Protein AF-A0A941LPU5-F1 (afdb_monomer)

Secondary structure (DSSP, 8-state):
--HHHHHHHHHHHHHTT--HHHHHHHHHHHHTS--HHHHHHHHHHHHHHS--SPPP-HHHHHHHHHT-

pLDDT: mean 91.1, std 9.19, range [52.0, 97.44]

Solvent-accessible surface area (backbone atoms only — not comparable to full-atom values): 4166 Å² total; per-residue (Å²): 142,64,76,62,61,61,50,53,50,42,54,51,11,56,76,70,76,43,52,56,66,54,43,48,49,54,52,48,56,60,71,67,50,74,51,73,67,57,48,49,54,50,50,51,52,51,56,72,72,49,76,97,60,93,75,79,65,64,69,58,55,55,48,56,63,70,78,105

Structure (mmCIF, N/CA/C/O backbone):
data_AF-A0A941LPU5-F1
#
_entry.id   AF-A0A941LPU5-F1
#
loop_
_atom_site.group_PDB
_atom_site.id
_atom_site.type_symbol
_atom_site.label_atom_id
_atom_site.label_alt_id
_atom_site.label_comp_id
_atom_site.label_asym_id
_atom_site.label_entity_id
_atom_site.label_seq_id
_atom_site.pdbx_PDB_ins_code
_atom_site.Cartn_x
_atom_site.Cartn_y
_atom_site.Cartn_z
_atom_site.occupancy
_atom_site.B_iso_or_equiv
_atom_site.auth_seq_id
_atom_site.auth_comp_id
_atom_site.auth_asym_id
_atom_site.auth_atom_id
_atom_site.pdbx_PDB_model_num
ATOM 1 N N . MET A 1 1 ? -22.224 18.363 16.106 1.00 52.00 1 MET A N 1
ATOM 2 C CA . MET A 1 1 ? -22.275 17.205 15.183 1.00 52.00 1 MET A CA 1
ATOM 3 C C . MET A 1 1 ? -20.867 16.698 14.806 1.00 52.00 1 MET A C 1
ATOM 5 O O . MET A 1 1 ? -20.651 16.323 13.669 1.00 52.00 1 MET A O 1
ATOM 9 N N . ILE A 1 2 ? -19.896 16.686 15.737 1.00 53.66 2 ILE A N 1
ATOM 10 C CA . ILE A 1 2 ? -18.507 16.211 15.487 1.00 53.66 2 ILE A CA 1
ATOM 11 C C . ILE A 1 2 ? -18.147 15.016 16.399 1.00 53.66 2 ILE A C 1
ATOM 13 O O . ILE A 1 2 ? -17.257 14.229 16.097 1.00 53.66 2 ILE A O 1
ATOM 17 N N . VAL A 1 3 ? -18.908 14.812 17.481 1.00 55.66 3 VAL A N 1
ATOM 18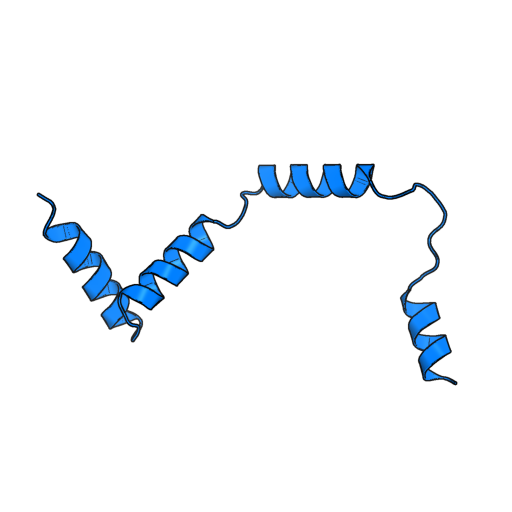 C CA . VAL A 1 3 ? -18.674 13.760 18.488 1.00 55.66 3 VAL A CA 1
ATOM 19 C C . VAL A 1 3 ? -18.846 12.335 17.917 1.00 55.66 3 VAL A C 1
ATOM 21 O O . VAL A 1 3 ? -18.279 11.393 18.457 1.00 55.66 3 VAL A O 1
ATOM 24 N N . SER A 1 4 ? -19.554 12.160 16.792 1.00 80.00 4 SER A N 1
ATOM 25 C CA . SER A 1 4 ? -19.821 10.840 16.192 1.00 80.00 4 SER A CA 1
ATOM 26 C C . SER A 1 4 ? -18.675 10.275 15.345 1.00 80.00 4 SER A C 1
ATOM 28 O O . SER A 1 4 ? -18.476 9.064 15.338 1.00 80.00 4 SER A O 1
ATOM 30 N N . PHE A 1 5 ? -17.898 11.116 14.652 1.00 87.94 5 PHE A N 1
ATOM 31 C CA . PHE A 1 5 ? -16.845 10.635 13.746 1.00 87.94 5 PHE A CA 1
ATOM 32 C C . PHE A 1 5 ? -15.654 10.048 14.513 1.00 87.94 5 PHE A C 1
ATOM 34 O O . PHE A 1 5 ? -15.181 8.958 14.203 1.00 87.94 5 PHE A O 1
ATOM 41 N N . ILE A 1 6 ? -15.224 10.730 15.579 1.00 89.38 6 ILE A N 1
ATOM 42 C CA . ILE A 1 6 ? -14.136 10.250 16.443 1.00 89.38 6 ILE A CA 1
ATOM 43 C C . ILE A 1 6 ? -14.541 8.944 17.139 1.00 89.38 6 ILE A C 1
ATOM 45 O O . ILE A 1 6 ? -13.724 8.033 17.246 1.00 89.38 6 ILE A O 1
ATOM 49 N N . ALA A 1 7 ? -15.797 8.826 17.581 1.00 92.62 7 ALA A N 1
ATOM 50 C CA . ALA A 1 7 ? -16.306 7.600 18.193 1.00 92.62 7 ALA A CA 1
ATOM 51 C C . ALA A 1 7 ? -16.290 6.416 17.211 1.00 92.62 7 ALA A C 1
ATOM 53 O O . ALA A 1 7 ? -15.861 5.327 17.582 1.00 92.62 7 ALA A O 1
ATOM 54 N N . ALA A 1 8 ? -16.674 6.638 15.950 1.00 92.88 8 ALA A N 1
ATOM 55 C CA . ALA A 1 8 ? -16.622 5.607 14.915 1.00 92.88 8 ALA A CA 1
ATOM 56 C C . ALA A 1 8 ? -15.187 5.135 14.625 1.00 92.88 8 ALA A C 1
ATOM 58 O O . ALA A 1 8 ? -14.952 3.935 14.493 1.00 92.88 8 ALA A O 1
ATOM 59 N N . LEU A 1 9 ? -14.216 6.055 14.573 1.00 93.31 9 LEU A N 1
ATOM 60 C CA . LEU A 1 9 ? -12.808 5.691 14.376 1.00 93.31 9 LEU A CA 1
ATOM 61 C C . LEU A 1 9 ? -12.232 4.929 15.572 1.00 93.31 9 LEU A C 1
ATOM 63 O O . LEU A 1 9 ? -11.492 3.971 15.376 1.00 93.31 9 LEU A O 1
ATOM 67 N N . LYS A 1 10 ? -12.599 5.310 16.801 1.00 94.31 10 LYS A N 1
ATOM 68 C CA . LYS A 1 10 ? -12.199 4.568 18.005 1.00 94.31 10 LYS A CA 1
ATOM 69 C C . LYS A 1 10 ? -12.770 3.153 18.012 1.00 94.31 10 LYS A C 1
ATOM 71 O O . LYS A 1 10 ? -12.009 2.215 18.200 1.00 94.31 10 LYS A O 1
ATOM 76 N N . ALA A 1 11 ? -14.062 2.996 17.724 1.00 95.25 11 ALA A N 1
ATOM 77 C CA . ALA A 1 11 ? -14.694 1.679 17.640 1.00 95.25 11 ALA A CA 1
ATOM 78 C C . ALA A 1 11 ? -14.034 0.797 16.567 1.00 95.25 11 ALA A C 1
ATOM 80 O O . ALA A 1 11 ? -13.805 -0.389 16.779 1.00 95.25 11 ALA A O 1
ATOM 81 N N . ARG A 1 12 ? -13.677 1.379 15.418 1.00 94.75 12 ARG A N 1
ATOM 82 C CA . ARG A 1 12 ? -12.955 0.671 14.357 1.00 94.75 12 ARG A CA 1
ATOM 83 C C . ARG A 1 12 ? -11.548 0.245 14.794 1.00 94.75 12 ARG A C 1
ATOM 85 O O . ARG A 1 12 ? -11.173 -0.900 14.560 1.00 94.75 12 ARG A O 1
ATOM 92 N N . ALA A 1 13 ? -10.808 1.129 15.463 1.00 96.31 13 ALA A N 1
ATOM 93 C CA . ALA A 1 13 ? -9.489 0.813 16.011 1.00 96.31 13 ALA A CA 1
ATOM 94 C C . ALA A 1 13 ? -9.563 -0.317 17.056 1.00 96.31 13 ALA A C 1
ATOM 96 O O . ALA A 1 13 ? -8.760 -1.247 17.015 1.00 96.31 13 ALA A O 1
ATOM 97 N N . GLU A 1 14 ? -10.578 -0.293 17.929 1.00 96.38 14 GLU A N 1
ATOM 98 C CA . GLU A 1 14 ? -10.844 -1.358 18.905 1.00 96.38 14 GLU A CA 1
ATOM 99 C C . GLU A 1 14 ? -11.109 -2.710 18.228 1.00 96.38 14 GLU A C 1
ATOM 101 O O . GLU A 1 14 ? -10.519 -3.713 18.625 1.00 96.38 14 GLU A O 1
ATOM 106 N N . VAL A 1 15 ? -11.928 -2.744 17.168 1.00 96.94 15 VAL A N 1
ATOM 107 C CA . VAL A 1 15 ? -12.196 -3.970 16.388 1.00 96.94 15 VAL A CA 1
ATOM 108 C C . VAL A 1 15 ? -10.920 -4.540 15.765 1.00 96.94 15 VAL A C 1
ATOM 110 O O . VAL A 1 15 ? -10.750 -5.756 15.715 1.00 96.94 15 VAL A O 1
ATOM 113 N N . HIS A 1 16 ? -10.011 -3.681 15.306 1.00 95.25 16 HIS A N 1
ATOM 114 C CA . HIS A 1 16 ? -8.727 -4.099 14.741 1.00 95.25 16 HIS A CA 1
ATOM 115 C C . HIS A 1 16 ? -7.654 -4.400 15.800 1.00 95.25 16 HIS A C 1
ATOM 117 O O . HIS A 1 16 ? -6.562 -4.843 15.442 1.00 95.25 16 HIS A O 1
ATOM 123 N N . GLY A 1 17 ? -7.933 -4.175 17.090 1.00 96.75 17 GLY A N 1
ATOM 124 C CA . GLY A 1 17 ? -6.957 -4.339 18.170 1.00 96.75 17 GLY A CA 1
ATOM 125 C C . GLY A 1 17 ? -5.792 -3.347 18.089 1.00 96.75 17 GLY A C 1
ATOM 126 O O . GLY A 1 17 ? -4.682 -3.663 18.514 1.00 96.75 17 GLY A O 1
ATOM 127 N N . GLN A 1 18 ? -6.026 -2.169 17.509 1.00 94.94 18 GLN A N 1
ATOM 128 C CA . GLN A 1 18 ? -5.021 -1.138 17.260 1.00 94.94 18 GLN A CA 1
ATOM 129 C C . GLN A 1 18 ? -5.314 0.130 18.061 1.00 94.94 18 GLN A C 1
ATOM 131 O O . GLN A 1 18 ? -6.441 0.387 18.488 1.00 94.94 18 GLN A O 1
ATOM 136 N N . SER A 1 19 ? -4.293 0.968 18.248 1.00 96.81 19 SER A N 1
ATOM 137 C CA . SER A 1 19 ? -4.520 2.328 18.728 1.00 96.81 19 SER A CA 1
ATOM 138 C C . SER A 1 19 ? -5.227 3.166 17.655 1.00 96.81 19 SER A C 1
ATOM 140 O O . SER A 1 19 ? -5.107 2.909 16.456 1.00 96.81 19 SER A O 1
ATOM 142 N N . LEU A 1 20 ? -5.934 4.222 18.073 1.00 95.56 20 LEU A N 1
ATOM 143 C CA . LEU A 1 20 ? -6.552 5.168 17.134 1.00 95.56 20 LEU A CA 1
ATOM 144 C C . LEU A 1 20 ? -5.520 5.779 16.171 1.00 95.56 20 LEU A C 1
ATOM 146 O O . LEU A 1 20 ? -5.829 6.026 15.010 1.00 95.56 20 LEU A O 1
ATOM 150 N N . GLU A 1 21 ? -4.302 6.025 16.655 1.00 96.31 21 GLU A N 1
ATOM 151 C CA . GLU A 1 21 ? -3.211 6.550 15.837 1.00 96.31 21 GLU A CA 1
ATOM 152 C C . GLU A 1 21 ? -2.786 5.547 14.760 1.00 96.31 21 GLU A C 1
ATOM 154 O O . GLU A 1 21 ? -2.638 5.924 13.603 1.00 96.31 21 GLU A O 1
ATOM 159 N N . GLN A 1 22 ? -2.641 4.267 15.113 1.00 96.88 22 GLN A N 1
ATOM 160 C CA . GLN A 1 22 ? -2.305 3.207 14.158 1.00 96.88 22 GLN A CA 1
ATOM 161 C C . GLN A 1 22 ? -3.392 3.036 13.093 1.00 96.88 22 GLN A C 1
ATOM 163 O O . GLN A 1 22 ? -3.075 2.964 11.906 1.00 96.88 22 GLN A O 1
ATOM 168 N N . GLU A 1 23 ? -4.663 3.056 13.498 1.00 95.81 23 GLU A N 1
ATOM 169 C CA . GLU A 1 23 ? -5.787 2.985 12.562 1.00 95.81 23 GLU A CA 1
ATOM 170 C C . GLU A 1 23 ? -5.790 4.191 11.613 1.00 95.81 23 GLU A C 1
ATOM 172 O O . GLU A 1 23 ? -5.997 4.050 10.406 1.00 95.81 23 GLU A O 1
ATOM 177 N N . LEU A 1 24 ? -5.510 5.388 12.137 1.00 96.00 24 LEU A N 1
ATOM 178 C CA . LEU A 1 24 ? -5.405 6.590 11.320 1.00 96.00 24 LEU A CA 1
ATOM 179 C C . LEU A 1 24 ? -4.235 6.496 10.336 1.00 96.00 24 LEU A C 1
ATOM 181 O O . LEU A 1 24 ? -4.415 6.815 9.162 1.00 96.00 24 LEU A O 1
ATOM 185 N N . TRP A 1 25 ? -3.069 6.024 10.783 1.00 97.38 25 TRP A N 1
ATOM 186 C CA . TRP A 1 25 ? -1.930 5.767 9.904 1.00 97.38 25 TRP A CA 1
ATOM 187 C C . TRP A 1 25 ? -2.299 4.799 8.787 1.00 97.38 25 TRP A C 1
ATOM 189 O O . TRP A 1 25 ? -2.051 5.109 7.630 1.00 97.38 25 TRP A O 1
ATOM 199 N N . ALA A 1 26 ? -2.959 3.682 9.090 1.00 96.12 26 ALA A N 1
ATOM 200 C CA . ALA A 1 26 ? -3.375 2.715 8.078 1.00 96.12 26 ALA A CA 1
ATOM 201 C C . ALA A 1 26 ? -4.332 3.329 7.040 1.00 96.12 26 ALA A C 1
ATOM 203 O O . ALA A 1 26 ? -4.154 3.139 5.830 1.00 96.12 26 ALA A O 1
ATOM 204 N N . ILE A 1 27 ? -5.323 4.102 7.496 1.00 95.31 27 ILE A N 1
ATOM 205 C CA . ILE A 1 27 ? -6.273 4.797 6.618 1.00 95.31 27 ILE A CA 1
ATOM 206 C C . ILE A 1 27 ? -5.541 5.803 5.727 1.00 95.31 27 ILE A C 1
ATOM 208 O O . ILE A 1 27 ? -5.731 5.792 4.511 1.00 95.31 27 ILE A O 1
ATOM 212 N N . LEU A 1 28 ? -4.696 6.653 6.314 1.00 96.69 28 LEU A N 1
ATOM 213 C CA . LEU A 1 28 ? -3.967 7.686 5.581 1.00 96.69 28 LEU A CA 1
ATOM 214 C C . LEU A 1 28 ? -2.953 7.081 4.612 1.00 96.69 28 LEU A C 1
ATOM 216 O O . LEU A 1 28 ? -2.882 7.523 3.472 1.00 96.69 28 LEU A O 1
ATOM 220 N N . SER A 1 29 ? -2.218 6.046 5.016 1.00 96.56 29 SER A N 1
ATOM 221 C CA . SER A 1 29 ? -1.285 5.333 4.143 1.00 96.56 29 SER A CA 1
ATOM 222 C C . SER A 1 29 ? -1.997 4.711 2.948 1.00 96.56 29 SER A C 1
ATOM 224 O O . SER A 1 29 ? -1.494 4.804 1.835 1.00 96.56 29 SER A O 1
ATOM 226 N N . THR A 1 30 ? -3.181 4.132 3.156 1.00 95.56 30 THR A N 1
ATOM 227 C CA . THR A 1 30 ? -3.982 3.559 2.064 1.00 95.56 30 THR A CA 1
ATOM 228 C C . THR A 1 30 ? -4.514 4.647 1.135 1.00 95.56 30 THR A C 1
ATOM 230 O O . THR A 1 30 ? -4.440 4.509 -0.081 1.00 95.56 30 THR A O 1
ATOM 233 N N . ALA A 1 31 ? -5.027 5.746 1.694 1.00 95.50 31 ALA A N 1
ATOM 234 C CA . ALA A 1 31 ? -5.550 6.869 0.919 1.00 95.50 31 ALA A CA 1
ATOM 235 C C . ALA A 1 31 ? -4.455 7.638 0.160 1.00 95.50 31 ALA A C 1
ATOM 237 O O . ALA A 1 31 ? -4.741 8.253 -0.862 1.00 95.50 31 ALA A O 1
ATOM 238 N N . ALA A 1 32 ? -3.216 7.605 0.655 1.00 95.62 32 ALA A N 1
ATOM 239 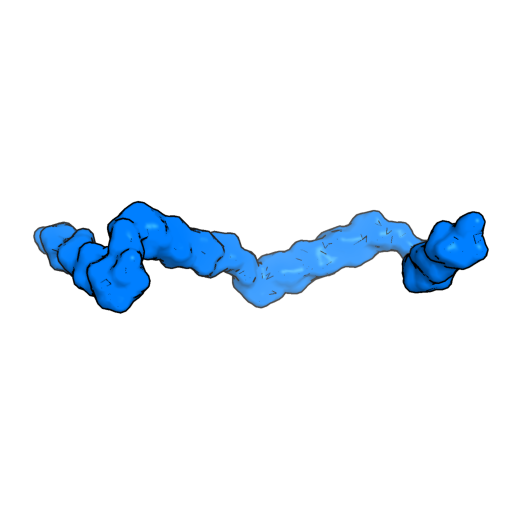C CA . ALA A 1 32 ? -2.057 8.218 0.016 1.00 95.62 32 ALA A CA 1
ATOM 240 C C . ALA A 1 32 ? -1.465 7.369 -1.120 1.00 95.62 32 ALA A C 1
ATOM 242 O O . ALA A 1 32 ? -0.554 7.837 -1.806 1.00 95.62 32 ALA A O 1
ATOM 243 N N . LEU A 1 33 ? -1.937 6.132 -1.325 1.00 95.44 33 LEU A N 1
ATOM 244 C CA . LEU A 1 33 ? -1.510 5.337 -2.471 1.00 95.44 33 LEU A CA 1
ATOM 245 C C . LEU A 1 33 ? -1.960 6.021 -3.770 1.00 95.44 33 LEU A C 1
ATOM 247 O O . LEU A 1 33 ? -3.115 6.445 -3.865 1.00 95.44 33 LEU A O 1
ATOM 251 N N . PRO A 1 34 ? -1.079 6.109 -4.782 1.00 94.81 34 PRO A N 1
ATOM 252 C CA . PRO A 1 34 ? -1.446 6.692 -6.059 1.00 94.81 34 PRO A CA 1
ATOM 253 C C . PRO A 1 34 ? -2.564 5.880 -6.705 1.00 94.81 34 PRO A C 1
ATOM 255 O O . PRO A 1 34 ? -2.577 4.645 -6.671 1.00 94.81 34 PRO A O 1
ATOM 258 N N . ASN A 1 35 ? -3.496 6.575 -7.345 1.00 95.38 35 ASN A N 1
ATOM 259 C CA . ASN A 1 35 ? -4.520 5.918 -8.140 1.00 95.38 35 ASN A CA 1
ATOM 260 C C . ASN A 1 35 ? -3.919 5.327 -9.432 1.00 95.38 35 ASN A C 1
ATOM 262 O O . ASN A 1 35 ? -2.742 5.511 -9.761 1.00 95.38 35 ASN A O 1
ATOM 266 N N . VAL A 1 36 ? -4.737 4.597 -10.195 1.00 96.62 36 VAL A N 1
ATOM 267 C CA . VAL A 1 36 ? -4.280 3.916 -11.420 1.00 96.62 36 VAL A CA 1
ATOM 268 C C . VAL A 1 36 ? -3.703 4.904 -12.437 1.00 96.62 36 VAL A C 1
ATOM 270 O O . VAL A 1 36 ? -2.679 4.617 -13.050 1.00 96.62 36 VAL A O 1
ATOM 273 N N . GLN A 1 37 ? -4.317 6.077 -12.598 1.00 97.00 37 GLN A N 1
ATOM 274 C CA . GLN A 1 37 ? -3.861 7.078 -13.565 1.00 97.00 37 GLN A CA 1
ATOM 275 C C . GLN A 1 37 ? -2.525 7.696 -13.147 1.00 97.00 37 GLN A C 1
ATOM 277 O O . GLN A 1 37 ? -1.620 7.821 -13.967 1.00 97.00 37 GLN A O 1
ATOM 282 N N . GLU A 1 38 ? -2.362 8.014 -11.864 1.00 96.75 38 GLU A N 1
ATOM 283 C CA . GLU A 1 38 ? -1.097 8.511 -11.308 1.00 96.75 38 GLU A CA 1
ATOM 284 C C . GLU A 1 38 ? 0.019 7.467 -11.429 1.00 96.75 38 GLU A C 1
ATOM 286 O O . GLU A 1 38 ? 1.148 7.795 -11.793 1.00 96.75 38 GLU A O 1
ATOM 291 N N . THR A 1 39 ? -0.314 6.196 -11.197 1.00 97.19 39 THR A N 1
ATOM 292 C CA . THR A 1 39 ? 0.615 5.072 -11.363 1.00 97.19 39 THR A CA 1
ATOM 293 C C . THR A 1 39 ? 1.081 4.941 -12.814 1.00 97.19 39 THR A C 1
ATOM 295 O O . THR A 1 39 ? 2.279 4.803 -13.068 1.00 97.19 39 THR A O 1
ATOM 298 N N . LEU A 1 40 ? 0.160 5.026 -13.779 1.00 97.44 40 LEU A N 1
ATOM 299 C CA . LEU A 1 40 ? 0.490 4.987 -15.207 1.00 97.44 40 LEU A CA 1
ATOM 300 C C . LEU A 1 40 ? 1.346 6.190 -15.620 1.00 97.44 40 LEU A C 1
ATOM 302 O O . LEU A 1 40 ? 2.371 6.012 -16.276 1.00 97.44 40 LEU A O 1
ATOM 306 N N . ALA A 1 41 ? 0.994 7.394 -15.165 1.00 97.19 41 ALA A N 1
ATOM 307 C CA . ALA A 1 41 ? 1.771 8.602 -15.430 1.00 97.19 41 ALA A CA 1
ATOM 308 C C . ALA A 1 41 ? 3.203 8.502 -14.873 1.00 97.19 41 ALA A C 1
ATOM 310 O O . ALA A 1 41 ? 4.167 8.906 -15.531 1.00 97.19 41 ALA A O 1
ATOM 311 N N . LEU A 1 42 ? 3.368 7.922 -13.679 1.00 96.62 42 LEU A N 1
ATOM 312 C CA . LEU A 1 42 ? 4.683 7.658 -13.101 1.00 96.62 42 LEU A CA 1
ATOM 313 C C . LEU A 1 42 ? 5.474 6.643 -13.940 1.00 96.62 42 LEU A C 1
ATOM 315 O O . LEU A 1 42 ? 6.659 6.863 -14.204 1.00 96.62 42 LEU A O 1
ATOM 319 N N . ALA A 1 43 ? 4.831 5.565 -14.393 1.00 95.56 43 ALA A N 1
ATOM 320 C CA . ALA A 1 43 ? 5.458 4.556 -15.241 1.00 95.56 43 ALA A CA 1
ATOM 321 C C . ALA A 1 43 ? 5.929 5.141 -16.583 1.00 95.56 43 ALA A C 1
ATOM 323 O O . ALA A 1 43 ? 7.063 4.889 -17.002 1.00 95.56 43 ALA A O 1
ATOM 324 N N . ASP A 1 44 ? 5.109 5.973 -17.225 1.00 96.00 44 ASP A N 1
ATOM 325 C CA . ASP A 1 44 ? 5.465 6.649 -18.474 1.00 96.00 44 ASP A CA 1
ATOM 326 C C . ASP A 1 44 ? 6.613 7.640 -18.279 1.00 96.00 44 ASP A C 1
ATOM 328 O O . ASP A 1 4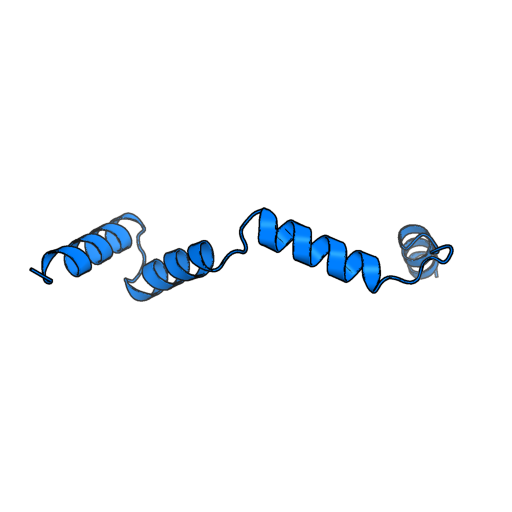4 ? 7.546 7.679 -19.088 1.00 96.00 44 ASP A O 1
ATOM 332 N N . ARG A 1 45 ? 6.617 8.379 -17.163 1.00 95.75 45 ARG A N 1
ATOM 333 C CA . ARG A 1 45 ? 7.738 9.252 -16.797 1.00 95.75 45 ARG A CA 1
ATOM 334 C C . ARG A 1 45 ? 9.037 8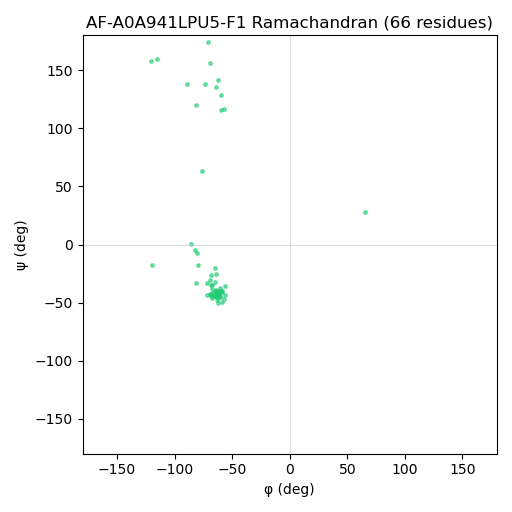.458 -16.653 1.00 95.75 45 ARG A C 1
ATOM 336 O O . ARG A 1 45 ? 10.048 8.838 -17.239 1.00 95.75 45 ARG A O 1
ATOM 343 N N . ILE A 1 46 ? 9.026 7.354 -15.904 1.00 93.75 46 ILE A N 1
ATOM 344 C CA . ILE A 1 46 ? 10.208 6.496 -15.703 1.00 93.75 46 ILE A CA 1
ATOM 345 C C . ILE A 1 46 ? 10.687 5.913 -17.036 1.00 93.75 46 ILE A C 1
ATOM 347 O O . ILE A 1 46 ? 11.886 5.921 -17.330 1.00 93.75 46 ILE A O 1
ATOM 351 N N . ARG A 1 47 ? 9.757 5.455 -1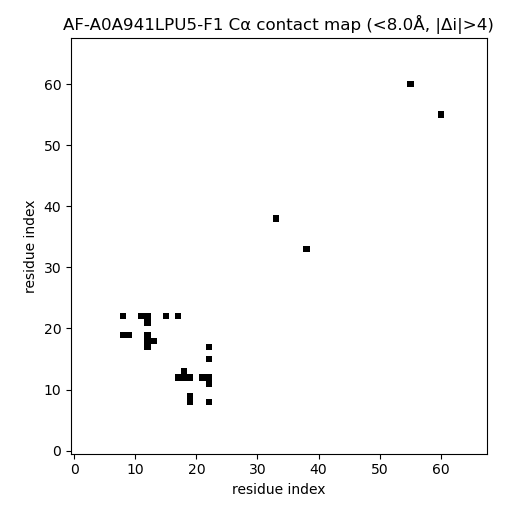7.879 1.00 89.31 47 ARG A N 1
ATOM 352 C CA . ARG A 1 47 ? 10.063 4.970 -19.228 1.00 89.31 47 ARG A CA 1
ATOM 353 C C . ARG A 1 47 ? 10.729 6.053 -20.077 1.00 89.31 47 ARG A C 1
ATOM 355 O O . ARG A 1 47 ? 11.686 5.749 -20.781 1.00 89.31 47 ARG A O 1
ATOM 362 N N . GLY A 1 48 ? 10.266 7.300 -19.989 1.00 92.31 48 GLY A N 1
ATOM 363 C CA . GLY A 1 48 ? 10.870 8.443 -20.677 1.00 92.31 48 GLY A CA 1
ATOM 364 C C . GLY A 1 48 ? 12.290 8.772 -20.203 1.00 92.31 48 GLY A C 1
ATOM 365 O O . GLY A 1 48 ? 13.118 9.190 -21.007 1.00 92.31 48 GLY A O 1
ATOM 366 N N . LEU A 1 49 ? 12.592 8.536 -18.923 1.00 91.69 49 LEU A N 1
ATOM 367 C CA . LEU A 1 49 ? 13.930 8.727 -18.347 1.00 91.69 49 LEU A CA 1
ATOM 368 C C . LEU A 1 49 ? 14.892 7.569 -18.646 1.00 91.69 49 LEU A C 1
ATOM 370 O O . LEU A 1 49 ? 16.105 7.722 -18.506 1.00 91.69 49 LEU A O 1
ATOM 374 N N . THR A 1 50 ? 14.374 6.407 -19.045 1.00 86.38 50 THR A N 1
ATOM 375 C CA . THR A 1 50 ? 15.185 5.210 -19.275 1.00 86.38 50 THR A CA 1
ATOM 376 C C . THR A 1 50 ? 15.835 5.270 -20.664 1.00 86.38 50 THR A C 1
ATOM 378 O O . THR A 1 50 ? 15.121 5.304 -21.671 1.00 86.38 50 THR A O 1
ATOM 381 N N . PRO A 1 51 ? 17.181 5.246 -20.773 1.00 86.06 51 PRO A N 1
ATOM 382 C CA . PRO A 1 51 ? 17.855 5.282 -22.065 1.00 86.06 51 PRO A CA 1
ATOM 383 C C . PRO A 1 51 ? 17.453 4.094 -22.944 1.00 86.06 51 PRO A C 1
ATOM 385 O O . PRO A 1 51 ? 17.573 2.940 -22.529 1.00 86.06 51 PRO A O 1
ATOM 388 N N . LYS A 1 52 ? 17.046 4.368 -24.189 1.00 83.00 52 LYS A N 1
ATOM 389 C CA . LYS A 1 52 ? 16.700 3.349 -25.195 1.00 83.00 52 LYS A CA 1
ATOM 390 C C . LYS A 1 52 ? 17.956 2.697 -25.785 1.00 83.00 52 LYS A C 1
ATOM 392 O O . LYS A 1 52 ? 18.250 2.841 -26.967 1.00 83.00 52 LYS A O 1
ATOM 397 N N . ARG A 1 53 ? 18.725 2.004 -24.949 1.00 85.00 53 ARG A N 1
ATOM 398 C CA . ARG A 1 53 ? 19.891 1.204 -25.349 1.00 85.00 53 ARG A CA 1
ATOM 399 C C . ARG A 1 53 ? 19.687 -0.248 -24.949 1.00 85.00 53 ARG A C 1
ATOM 401 O O . ARG A 1 53 ? 18.907 -0.532 -24.043 1.00 85.00 53 ARG A O 1
ATOM 408 N N . ARG A 1 54 ? 20.405 -1.162 -25.608 1.00 84.06 54 ARG A N 1
ATOM 409 C CA . ARG A 1 54 ? 20.405 -2.578 -25.225 1.00 84.06 54 ARG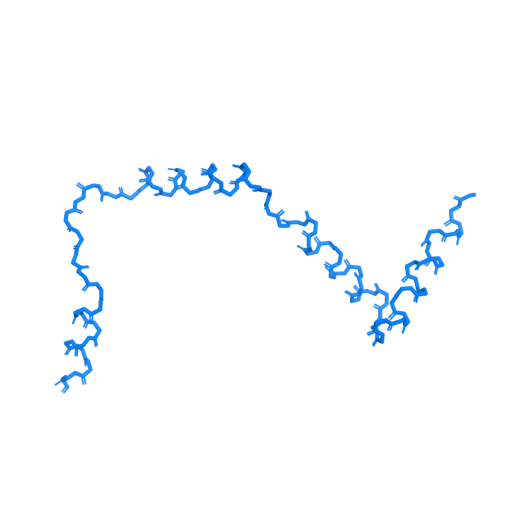 A CA 1
ATOM 410 C C . ARG A 1 54 ? 20.837 -2.678 -23.762 1.00 84.06 54 ARG A C 1
ATOM 412 O O . ARG A 1 54 ? 21.942 -2.262 -23.421 1.00 84.06 54 ARG A O 1
ATOM 419 N N . GLN A 1 55 ? 19.943 -3.162 -22.909 1.00 83.44 55 GLN A N 1
ATOM 420 C CA . GLN A 1 55 ? 20.262 -3.448 -21.518 1.00 83.44 55 GLN A CA 1
ATOM 421 C C . GLN A 1 55 ? 20.777 -4.882 -21.422 1.00 83.44 55 GLN A C 1
ATOM 423 O O . GLN A 1 55 ? 20.260 -5.777 -22.093 1.00 83.44 55 GLN A O 1
ATOM 428 N N . THR A 1 56 ? 21.826 -5.083 -20.632 1.00 84.56 56 THR A N 1
ATOM 429 C CA . THR A 1 56 ? 22.298 -6.423 -20.281 1.00 84.56 56 THR A CA 1
ATOM 430 C C . THR A 1 56 ? 21.325 -7.025 -19.276 1.00 84.56 56 THR A C 1
ATOM 432 O O . THR A 1 56 ? 20.876 -6.328 -18.366 1.00 84.56 56 THR A O 1
ATOM 435 N N . ASP A 1 57 ? 20.996 -8.304 -19.442 1.00 86.56 57 ASP A N 1
ATOM 436 C CA . ASP A 1 57 ? 20.174 -9.035 -18.481 1.00 86.56 57 ASP A CA 1
ATOM 437 C C . ASP A 1 57 ? 20.864 -9.041 -17.108 1.00 86.56 57 ASP A C 1
ATOM 439 O O . ASP A 1 57 ? 21.950 -9.602 -16.940 1.00 86.56 57 ASP A O 1
ATOM 443 N N . SER A 1 58 ? 20.234 -8.406 -16.119 1.00 89.12 58 SER A N 1
ATOM 444 C CA . SER A 1 58 ? 20.765 -8.325 -14.759 1.00 89.12 58 SER A CA 1
ATOM 445 C C . SER A 1 58 ? 20.856 -9.695 -14.089 1.00 89.12 58 SER A C 1
ATOM 447 O O . SER A 1 58 ? 21.719 -9.896 -13.238 1.00 89.12 58 SER A O 1
ATOM 449 N N . THR A 1 59 ? 20.035 -10.668 -14.495 1.00 92.75 59 THR A N 1
ATOM 450 C CA . THR A 1 59 ? 20.105 -12.029 -13.952 1.00 92.75 59 THR A CA 1
ATOM 451 C C . THR A 1 59 ? 21.374 -12.754 -14.386 1.00 92.75 59 THR A C 1
ATOM 453 O O . THR A 1 59 ? 21.886 -13.576 -13.629 1.00 92.75 59 THR A O 1
ATOM 456 N N . ALA A 1 60 ? 21.910 -12.444 -15.570 1.00 89.56 60 ALA A N 1
ATOM 457 C CA . ALA A 1 60 ? 23.195 -12.968 -16.019 1.00 89.56 60 ALA A CA 1
ATOM 458 C C . ALA A 1 60 ? 24.346 -12.383 -15.186 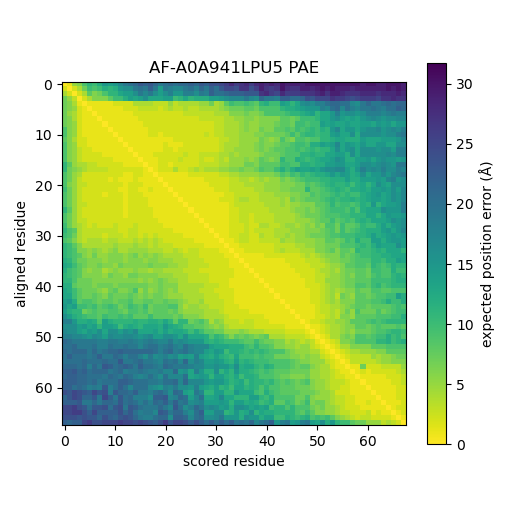1.00 89.56 60 ALA A C 1
ATOM 460 O O . ALA A 1 60 ? 25.196 -13.137 -14.724 1.00 89.56 60 ALA A O 1
ATOM 461 N N . LEU A 1 61 ? 24.308 -11.074 -14.906 1.00 89.94 61 LEU A N 1
ATOM 462 C CA . LEU A 1 61 ? 25.312 -10.392 -14.078 1.00 89.94 61 LEU A CA 1
ATOM 463 C C . LEU A 1 61 ? 25.347 -10.932 -12.639 1.00 89.94 61 LEU A C 1
ATOM 465 O O . LEU A 1 61 ? 26.416 -11.160 -12.089 1.00 89.94 61 LEU A O 1
ATOM 469 N N . ILE A 1 62 ? 24.178 -11.183 -12.037 1.00 93.81 62 ILE A N 1
ATOM 470 C CA . ILE A 1 62 ? 24.084 -11.742 -10.677 1.00 93.81 62 ILE A CA 1
ATOM 471 C C . ILE A 1 62 ? 24.590 -13.192 -10.626 1.00 93.81 62 ILE A C 1
ATOM 473 O O . ILE A 1 62 ? 25.145 -13.609 -9.612 1.00 93.81 62 ILE A O 1
ATOM 477 N N . ARG A 1 63 ? 24.376 -13.985 -11.687 1.00 92.12 63 ARG A N 1
ATOM 478 C CA . ARG A 1 63 ? 24.925 -15.349 -11.769 1.00 92.12 63 ARG A CA 1
ATOM 479 C C . ARG A 1 63 ? 26.448 -15.321 -11.886 1.00 92.12 63 ARG A C 1
ATOM 481 O O . ARG A 1 63 ? 27.102 -16.020 -11.129 1.00 92.12 63 ARG A O 1
ATOM 488 N N . GLU A 1 64 ? 26.989 -14.470 -12.759 1.00 91.38 64 GLU A N 1
ATOM 489 C CA . GLU A 1 64 ? 28.440 -14.304 -12.925 1.00 91.38 64 GLU A CA 1
ATOM 490 C C . GLU A 1 64 ? 29.137 -13.928 -11.609 1.00 91.38 64 GLU A C 1
ATOM 492 O O . GLU A 1 64 ? 30.182 -14.487 -11.293 1.00 91.38 64 GLU A O 1
ATOM 497 N N . ASP A 1 65 ? 28.553 -13.013 -10.830 1.00 91.44 65 ASP A N 1
ATOM 498 C CA . ASP A 1 65 ? 29.107 -12.593 -9.536 1.00 91.44 65 ASP A CA 1
ATOM 499 C C . ASP A 1 65 ? 29.042 -13.700 -8.472 1.00 91.44 65 ASP A C 1
ATOM 501 O O 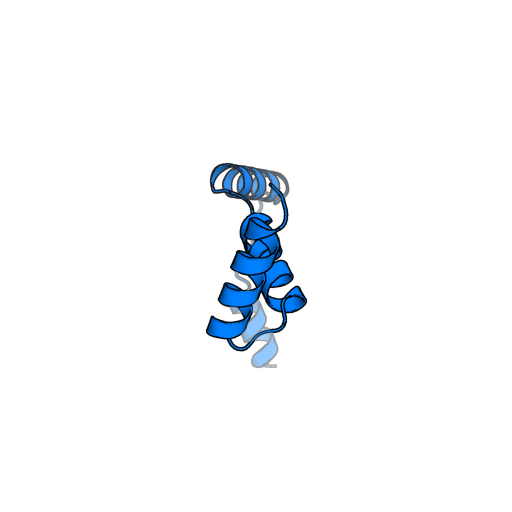. ASP A 1 65 ? 29.948 -13.830 -7.659 1.00 91.44 65 ASP A O 1
ATOM 505 N N . ARG A 1 66 ? 27.996 -14.535 -8.496 1.00 90.38 66 ARG A N 1
ATOM 506 C CA . ARG A 1 66 ? 27.839 -15.662 -7.563 1.00 90.38 66 ARG A CA 1
ATOM 507 C C . ARG A 1 66 ? 28.811 -16.807 -7.837 1.00 90.38 66 ARG A C 1
ATOM 509 O O . ARG A 1 66 ? 29.184 -17.511 -6.905 1.00 90.38 66 ARG A O 1
ATOM 516 N N . ASP A 1 67 ? 29.145 -17.025 -9.104 1.00 92.69 67 ASP A N 1
ATOM 517 C CA . ASP A 1 67 ? 29.993 -18.135 -9.540 1.00 92.69 67 ASP A CA 1
ATOM 518 C C . ASP A 1 67 ? 31.505 -17.800 -9.443 1.00 92.69 67 ASP A C 1
ATOM 520 O O . ASP A 1 67 ? 32.336 -18.644 -9.788 1.00 92.69 67 ASP A O 1
ATOM 524 N N . ARG A 1 68 ? 31.865 -16.588 -8.981 1.00 79.44 68 ARG A N 1
ATOM 525 C CA . ARG A 1 68 ? 33.235 -16.167 -8.621 1.00 79.44 68 ARG A CA 1
ATOM 526 C C . ARG A 1 68 ? 33.586 -16.509 -7.176 1.00 79.44 68 ARG A C 1
ATOM 528 O O . ARG A 1 68 ? 34.772 -16.850 -6.962 1.00 79.44 68 ARG A O 1
#

Mean predicted aligned error: 8.64 Å

Radius of gyration: 22.65 Å; Cα contacts (8 Å, |Δi|>4): 14; chains: 1; bounding box: 56×35×44 Å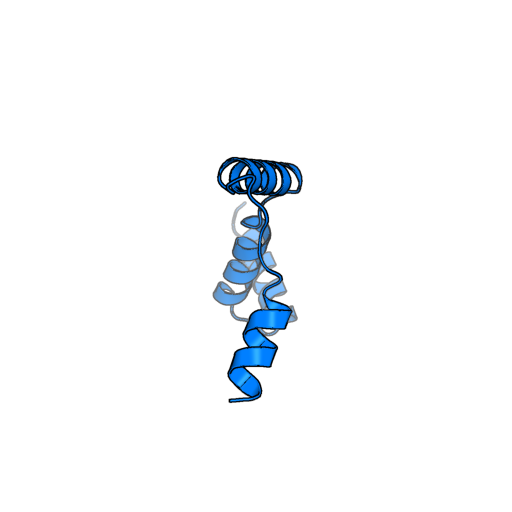

Nearest PDB structures (foldseek):
  2zxw-assembly2_U  TM=3.164E-01  e=5.268E+00  Bos taurus
  5j7y-assembly1_BH  TM=2.980E-01  e=3.946E+00  Ovis aries
  6nkn-assembly1_H  TM=3.139E-01  e=5.663E+00  Bos taurus
  3abl-assembly2_U  TM=3.414E-01  e=9.391E+00  Bos taurus
  2zxw-assembly1_H  TM=3.174E-01  e=7.560E+00  Bos taurus

Foldseek 3Di:
DPVPPLVVLCVVCVVVVHDSVVSVVVVVVVVPDDDPVRVVVVVVVVVVVDDPDDDDDVVVVVVVVVVD

Sequence (68 aa):
MIVSFIAALKARAEVHGQSLEQELWAILSTAALPNVQETLALADRIRGLTPKRRQTDSTALIREDRDR